Protein AF-A0A0D8Y0M9-F1 (afdb_monomer)

Organism: Dictyocaulus viviparus (NCBI:txid29172)

pLDDT: mean 73.44, std 17.81, range [28.14, 92.44]

Mean predicted aligned error: 10.57 Å

Secondary structure (DSSP, 8-state):
--EEEEEEEEEEEES----STTS---EEEEEEEES-TT-EEEPPP--S-SS-EEEEEEEEEEEGGGTTT-EEEEEEEE--SSSPPEEEEEEEEEGGGS-TTS-EEEEEEPBPPTT--SSGGGGTT-SS--EEEEEEE--S---S------S----PPP-

Sequence (159 aa):
MISFWLLVTILDAHDLPAMDRNGMSDPYVKLSILPERKQKYETKIIRNTLNPIYNETFLFSLPFNELQSKTLSLTVYDYDRLSKDDKMGQLSIPLESIDFGTTTEICQYLNKPENDDDRYQKLQSYRNTNLCRIACKFPIRMPRTFTVFNEKKLYQPCP

Structure (mmCIF, N/CA/C/O backbone):
data_AF-A0A0D8Y0M9-F1
#
_entry.id   AF-A0A0D8Y0M9-F1
#
loop_
_atom_site.group_PDB
_atom_site.id
_atom_site.type_symbol
_atom_site.label_atom_id
_atom_site.label_alt_id
_atom_site.label_comp_id
_atom_site.label_asym_id
_atom_site.label_entity_id
_atom_site.label_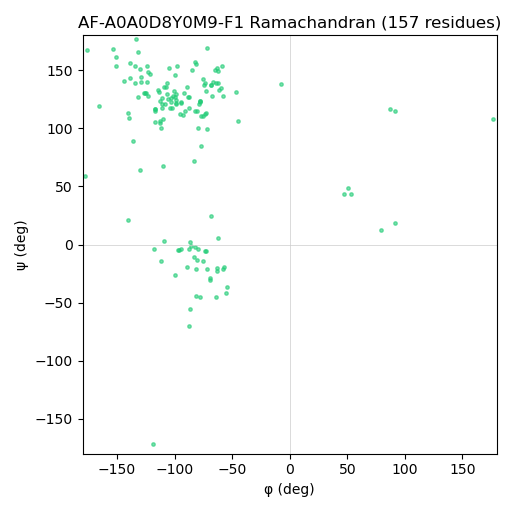seq_id
_atom_site.pdbx_PDB_ins_code
_atom_site.Cartn_x
_atom_site.Cartn_y
_atom_site.Cartn_z
_atom_site.occupancy
_atom_site.B_iso_or_equiv
_atom_site.auth_seq_id
_atom_site.auth_comp_id
_atom_site.auth_asym_id
_atom_site.auth_atom_id
_atom_site.pdbx_PDB_model_num
ATOM 1 N N . MET A 1 1 ? -8.813 0.551 27.473 1.00 58.84 1 MET A N 1
ATOM 2 C CA . MET A 1 1 ? -9.364 0.650 26.104 1.00 58.84 1 MET A CA 1
ATOM 3 C C . MET A 1 1 ? -9.215 -0.702 25.436 1.00 58.84 1 MET A C 1
ATOM 5 O O . MET A 1 1 ? -8.174 -1.321 25.612 1.00 58.84 1 MET A O 1
ATOM 9 N N . ILE A 1 2 ? -10.252 -1.190 24.757 1.00 67.38 2 ILE A N 1
ATOM 10 C CA . ILE A 1 2 ? -10.167 -2.433 23.982 1.00 67.38 2 ILE A CA 1
ATOM 11 C C . ILE A 1 2 ? -9.542 -2.070 22.633 1.00 67.38 2 ILE A C 1
ATOM 13 O O . ILE A 1 2 ? -10.122 -1.289 21.876 1.00 67.38 2 ILE A O 1
ATOM 17 N N . SER A 1 3 ? -8.349 -2.596 22.368 1.00 70.38 3 SER A N 1
ATOM 18 C CA . SER A 1 3 ? -7.686 -2.470 21.069 1.00 70.38 3 SER A CA 1
ATOM 19 C C . SER A 1 3 ? -8.109 -3.622 20.167 1.00 70.38 3 SER A C 1
ATOM 21 O O . SER A 1 3 ? -8.151 -4.775 20.599 1.00 70.38 3 SER A O 1
ATOM 23 N N . PHE A 1 4 ? -8.411 -3.300 18.918 1.00 77.94 4 PHE A N 1
ATOM 24 C CA . PHE A 1 4 ? -8.654 -4.248 17.846 1.00 77.94 4 PHE A CA 1
ATOM 25 C C . PHE A 1 4 ? -7.444 -4.281 16.927 1.00 77.94 4 PHE A C 1
ATOM 27 O O . PHE A 1 4 ? -6.711 -3.302 16.786 1.00 77.94 4 PHE A O 1
ATOM 34 N N . TRP A 1 5 ? -7.254 -5.428 16.295 1.00 82.31 5 TRP A N 1
ATOM 35 C CA . TRP A 1 5 ? -6.222 -5.608 15.293 1.00 82.31 5 TRP A CA 1
ATOM 36 C C . TRP A 1 5 ? -6.891 -5.633 13.930 1.00 82.31 5 TRP A C 1
ATOM 38 O O . TRP A 1 5 ? -7.799 -6.426 13.718 1.00 82.31 5 TRP A O 1
ATOM 48 N N . LEU A 1 6 ? -6.460 -4.779 13.017 1.00 83.56 6 LEU A N 1
ATOM 49 C CA . LEU A 1 6 ? -6.885 -4.791 11.625 1.00 83.56 6 LEU A CA 1
ATOM 50 C C . LEU A 1 6 ? -5.807 -5.513 10.810 1.00 83.56 6 LEU A C 1
ATOM 52 O O . LEU A 1 6 ? -4.649 -5.093 10.813 1.00 83.56 6 LEU A O 1
ATOM 56 N N . LEU A 1 7 ? -6.185 -6.601 10.137 1.00 86.62 7 LEU A N 1
ATOM 57 C CA . LEU A 1 7 ? -5.304 -7.368 9.265 1.00 86.62 7 LEU A CA 1
ATOM 58 C C . LEU A 1 7 ? -5.500 -6.886 7.822 1.00 86.62 7 LEU A C 1
ATOM 60 O O . LEU A 1 7 ? -6.558 -7.087 7.232 1.00 86.62 7 LEU A O 1
ATOM 64 N N . VAL A 1 8 ? -4.491 -6.252 7.237 1.00 87.44 8 VAL A N 1
ATOM 65 C CA . VAL A 1 8 ? -4.536 -5.769 5.849 1.00 87.44 8 VAL A CA 1
ATOM 66 C C . VAL A 1 8 ? -3.588 -6.605 5.019 1.00 87.44 8 VAL A C 1
ATOM 68 O O . VAL A 1 8 ? -2.399 -6.633 5.306 1.00 87.44 8 VAL A O 1
ATOM 71 N N . THR A 1 9 ? -4.093 -7.272 3.990 1.00 87.62 9 THR A N 1
ATOM 72 C CA . THR A 1 9 ? -3.276 -8.012 3.028 1.00 87.62 9 THR A CA 1
ATOM 73 C C . THR A 1 9 ? -3.268 -7.280 1.696 1.00 87.62 9 THR A C 1
ATOM 75 O O . THR A 1 9 ? -4.315 -7.070 1.087 1.00 87.62 9 THR A O 1
ATOM 78 N N . ILE A 1 10 ? -2.082 -6.895 1.240 1.00 88.12 10 ILE A N 1
ATOM 79 C CA . ILE A 1 10 ? -1.869 -6.371 -0.107 1.00 88.12 10 ILE A CA 1
ATOM 80 C C . ILE A 1 10 ? -1.610 -7.569 -1.015 1.00 88.12 10 ILE A C 1
ATOM 82 O O . ILE A 1 10 ? -0.652 -8.309 -0.788 1.00 88.12 10 ILE A O 1
ATOM 86 N N . LEU A 1 11 ? -2.483 -7.785 -1.999 1.00 87.38 11 LEU A N 1
ATOM 87 C CA . LEU A 1 11 ? -2.400 -8.934 -2.899 1.00 87.38 11 LEU A CA 1
ATOM 88 C C . LEU A 1 11 ? -1.501 -8.600 -4.085 1.00 87.38 11 LEU A C 1
ATOM 90 O O . LEU A 1 11 ? -0.374 -9.085 -4.161 1.00 87.38 11 LEU A O 1
ATOM 94 N N . ASP A 1 12 ? -1.978 -7.725 -4.961 1.00 85.06 12 ASP A N 1
ATOM 95 C CA . ASP A 1 12 ? -1.315 -7.338 -6.196 1.00 85.06 12 ASP A CA 1
ATOM 96 C C . ASP A 1 12 ? -1.733 -5.926 -6.641 1.00 85.06 12 ASP A C 1
ATOM 98 O O . ASP A 1 12 ? -2.655 -5.295 -6.103 1.00 85.06 12 ASP A O 1
ATOM 102 N N . ALA A 1 13 ? -0.997 -5.408 -7.616 1.00 86.38 13 ALA A N 1
ATOM 103 C CA . ALA A 1 13 ? -1.418 -4.275 -8.419 1.00 86.38 13 ALA A CA 1
ATOM 104 C C . ALA A 1 13 ? -1.234 -4.615 -9.897 1.00 86.38 13 ALA A C 1
ATOM 106 O O . ALA A 1 13 ? -0.356 -5.401 -10.253 1.00 86.38 13 ALA A O 1
ATOM 107 N N . HIS A 1 14 ? -2.063 -4.014 -10.742 1.00 84.19 14 HIS A N 1
ATOM 108 C CA . HIS A 1 14 ? -2.085 -4.274 -12.171 1.00 84.19 14 HIS A CA 1
ATOM 109 C C . HIS A 1 14 ? -2.016 -2.991 -12.985 1.00 84.19 14 HIS A C 1
ATOM 111 O O . HIS A 1 14 ? -2.615 -1.975 -12.615 1.00 84.19 14 HIS A O 1
ATOM 117 N N . ASP A 1 15 ? -1.319 -3.098 -14.116 1.00 81.56 15 ASP A N 1
ATOM 118 C CA . ASP A 1 15 ? -1.153 -2.040 -15.111 1.00 81.56 15 ASP A CA 1
ATOM 119 C C . ASP A 1 15 ? -0.630 -0.721 -14.522 1.00 81.56 15 ASP A C 1
ATOM 121 O O . ASP A 1 15 ? -1.119 0.360 -14.857 1.00 81.56 15 ASP A O 1
ATOM 125 N N . LEU A 1 16 ? 0.363 -0.818 -13.631 1.00 81.81 16 LEU A N 1
ATOM 126 C CA . LEU A 1 16 ? 1.016 0.350 -13.048 1.00 81.81 16 LEU A CA 1
ATOM 127 C C . LEU A 1 16 ? 1.735 1.190 -14.116 1.00 81.81 16 LEU A C 1
ATOM 129 O O . LEU A 1 16 ? 2.185 0.655 -15.135 1.00 81.81 16 LEU A O 1
ATOM 133 N N . PRO A 1 17 ? 1.873 2.509 -13.895 1.00 76.44 17 PRO A N 1
ATOM 134 C CA . PRO A 1 17 ? 2.566 3.380 -14.827 1.00 76.44 17 PRO A CA 1
ATOM 135 C C . PRO A 1 17 ? 4.054 3.035 -14.885 1.00 76.44 17 PRO A C 1
ATOM 137 O O . PRO A 1 17 ? 4.673 2.794 -13.856 1.00 76.44 17 PRO A O 1
ATOM 140 N N . ALA A 1 18 ? 4.644 3.065 -16.078 1.00 78.38 18 ALA A N 1
ATOM 141 C CA . ALA A 1 18 ? 6.094 3.003 -16.218 1.00 78.38 18 ALA A CA 1
ATOM 142 C C . ALA A 1 18 ? 6.689 4.365 -15.844 1.00 78.38 18 ALA A C 1
ATOM 144 O O . ALA A 1 18 ? 6.488 5.358 -16.555 1.00 78.38 18 ALA A O 1
ATOM 145 N N . MET A 1 19 ? 7.388 4.414 -14.717 1.00 75.69 19 MET A N 1
ATOM 146 C CA . MET A 1 19 ? 7.989 5.638 -14.183 1.00 75.69 19 MET A CA 1
ATOM 147 C C . MET A 1 19 ? 9.489 5.723 -14.507 1.00 75.69 19 MET A C 1
ATOM 149 O O . MET A 1 19 ? 10.002 6.823 -14.746 1.00 75.69 19 MET A O 1
ATOM 153 N N . ASP A 1 20 ? 10.155 4.580 -14.695 1.00 76.25 20 ASP A N 1
ATOM 154 C CA . ASP A 1 20 ? 11.558 4.519 -15.085 1.00 76.25 20 ASP A CA 1
ATOM 155 C C . ASP A 1 20 ? 11.795 4.701 -16.593 1.00 76.25 20 ASP A C 1
ATOM 157 O O . ASP A 1 20 ? 10.986 4.368 -17.465 1.00 76.25 20 ASP A O 1
ATOM 161 N N . ARG A 1 21 ? 13.009 5.155 -16.939 1.00 71.94 21 ARG A N 1
ATOM 162 C CA . ARG A 1 21 ? 13.463 5.301 -18.341 1.00 71.94 21 ARG A CA 1
ATOM 163 C C . ARG A 1 21 ? 13.539 3.978 -19.108 1.00 71.94 21 ARG A C 1
ATOM 165 O O . ARG A 1 21 ? 13.582 4.001 -20.335 1.00 71.94 21 ARG A O 1
ATOM 172 N N . ASN A 1 22 ? 13.603 2.852 -18.402 1.00 74.62 22 ASN A N 1
ATOM 173 C CA . ASN A 1 22 ? 13.628 1.509 -18.986 1.00 74.62 22 ASN A CA 1
ATOM 174 C C . ASN A 1 22 ? 12.224 1.019 -19.407 1.00 74.62 22 ASN A C 1
ATOM 176 O O . ASN A 1 22 ? 12.123 -0.063 -19.982 1.00 74.62 22 ASN A O 1
ATOM 180 N N . GLY A 1 23 ? 11.163 1.795 -19.144 1.00 74.94 23 GLY A N 1
ATOM 181 C CA . GLY A 1 23 ? 9.780 1.406 -19.427 1.00 74.94 23 GLY A CA 1
ATOM 182 C C . GLY A 1 23 ? 9.171 0.453 -18.393 1.00 74.94 23 GLY A C 1
ATOM 183 O O . GLY A 1 23 ? 8.120 -0.124 -18.662 1.00 74.94 23 GLY A O 1
ATOM 184 N N . MET A 1 24 ? 9.818 0.278 -17.242 1.00 80.56 24 MET A N 1
ATOM 185 C CA . MET A 1 24 ? 9.354 -0.512 -16.102 1.00 80.56 24 MET A CA 1
ATOM 186 C C . MET A 1 24 ? 9.198 0.387 -14.866 1.00 80.56 24 MET A C 1
ATOM 188 O O . MET A 1 24 ? 9.264 1.611 -14.969 1.00 80.56 24 MET A O 1
ATOM 192 N N . SER A 1 25 ? 8.946 -0.242 -13.721 1.00 84.12 25 SER A N 1
ATOM 193 C CA . SER A 1 25 ? 8.944 0.376 -12.400 1.00 84.12 25 SER A CA 1
ATOM 194 C C . SER A 1 25 ? 9.342 -0.651 -11.340 1.00 84.12 25 SER A C 1
ATOM 196 O O . SER A 1 25 ? 9.235 -1.863 -11.563 1.00 84.12 25 SER A O 1
ATOM 198 N N . ASP A 1 26 ? 9.757 -0.156 -10.183 1.00 88.62 26 ASP A N 1
ATOM 199 C CA . ASP A 1 26 ? 10.064 -0.879 -8.957 1.00 88.62 26 ASP A CA 1
ATOM 200 C C . ASP A 1 26 ? 8.995 -0.57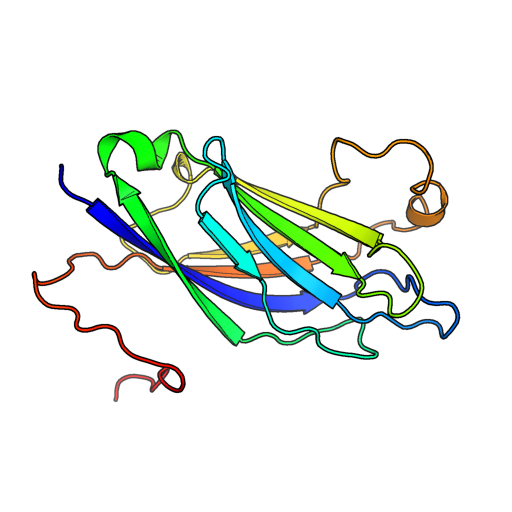2 -7.874 1.00 88.62 26 ASP A C 1
ATOM 202 O O . ASP A 1 26 ? 9.285 0.077 -6.860 1.00 88.62 26 ASP A O 1
ATOM 206 N N . PRO A 1 27 ? 7.730 -1.007 -8.054 1.00 90.44 27 PRO A N 1
ATOM 207 C CA . PRO A 1 27 ? 6.624 -0.568 -7.214 1.00 90.44 27 PRO A CA 1
ATOM 208 C C . PRO A 1 27 ? 6.627 -1.169 -5.802 1.00 90.44 27 PRO A C 1
ATOM 210 O O . PRO A 1 27 ? 6.780 -2.381 -5.601 1.00 90.44 27 PRO A O 1
ATOM 213 N N . TYR A 1 28 ? 6.301 -0.340 -4.812 1.00 91.56 28 TYR A N 1
ATOM 214 C CA . TYR A 1 28 ? 5.980 -0.750 -3.442 1.00 91.56 28 TYR A CA 1
ATOM 215 C C . TYR A 1 28 ? 4.789 0.036 -2.880 1.00 91.56 28 TYR A C 1
ATOM 217 O O . TYR A 1 28 ? 4.484 1.147 -3.316 1.00 91.56 28 TYR A O 1
ATOM 225 N N . VAL A 1 29 ? 4.097 -0.540 -1.895 1.00 90.88 29 VAL A N 1
ATOM 226 C CA . VAL A 1 29 ? 2.913 0.064 -1.273 1.00 90.88 29 VAL A CA 1
ATOM 227 C C . VAL A 1 29 ? 3.228 0.483 0.149 1.00 90.88 29 VAL A C 1
ATOM 229 O O . VAL A 1 29 ? 3.639 -0.323 0.980 1.00 90.88 29 VAL A O 1
ATOM 232 N N . LYS A 1 30 ? 2.962 1.750 0.452 1.00 91.50 30 LYS A N 1
ATOM 233 C CA . LYS A 1 30 ? 2.998 2.316 1.794 1.00 91.50 30 LYS A CA 1
ATOM 234 C C . LYS A 1 30 ? 1.594 2.377 2.374 1.00 91.50 30 LYS A C 1
ATOM 236 O O . LYS A 1 30 ? 0.702 3.005 1.807 1.00 91.50 30 LYS A O 1
ATOM 241 N N . LEU A 1 31 ? 1.415 1.767 3.535 1.00 91.88 31 LEU A N 1
ATOM 242 C CA . LEU A 1 31 ? 0.167 1.719 4.276 1.00 91.88 31 LEU A CA 1
ATOM 243 C C . LEU A 1 31 ? 0.258 2.626 5.500 1.00 91.88 31 LEU A C 1
ATOM 245 O O . LEU A 1 31 ? 1.245 2.609 6.237 1.00 91.88 31 LEU A O 1
ATOM 249 N N . SER A 1 32 ? -0.787 3.404 5.752 1.00 91.12 32 SER A N 1
ATOM 250 C CA . SER A 1 32 ? -0.904 4.234 6.949 1.00 91.12 32 SER A CA 1
ATOM 251 C C . SER A 1 32 ? -2.362 4.425 7.330 1.00 91.12 32 SER A C 1
ATOM 253 O O . SER A 1 32 ? -3.240 4.381 6.474 1.00 91.12 32 SER A O 1
ATOM 255 N N . ILE A 1 33 ? -2.622 4.670 8.609 1.00 90.06 33 ILE A N 1
ATOM 256 C CA . ILE A 1 33 ? -3.960 5.016 9.078 1.00 90.06 33 ILE A CA 1
ATOM 257 C C . ILE A 1 33 ? -4.042 6.533 9.243 1.00 90.06 33 ILE A C 1
ATOM 259 O O . ILE A 1 33 ? -3.169 7.152 9.842 1.00 90.06 33 ILE A O 1
ATOM 263 N N . LEU A 1 34 ? -5.068 7.159 8.684 1.00 89.00 34 LEU A N 1
ATOM 264 C CA . LEU A 1 34 ? -5.340 8.583 8.833 1.00 89.00 34 LEU A CA 1
ATOM 265 C C . LEU A 1 34 ? -6.429 8.804 9.892 1.00 89.00 34 LEU A C 1
ATOM 267 O O . LEU A 1 34 ? -7.329 7.969 10.005 1.00 89.00 34 LEU A O 1
ATOM 271 N N . PRO A 1 35 ? -6.357 9.901 10.672 1.00 82.94 35 PRO A N 1
ATOM 272 C CA . PRO A 1 35 ? -5.335 10.961 10.619 1.00 82.94 35 PRO A CA 1
ATOM 273 C C . PRO A 1 35 ? -4.013 10.603 11.329 1.00 82.94 35 PRO A C 1
ATOM 275 O O . PRO A 1 35 ? -3.000 11.279 11.140 1.00 82.94 35 PRO A O 1
ATOM 278 N N . GLU A 1 36 ? -3.985 9.539 12.135 1.00 75.62 36 GLU A N 1
ATOM 279 C CA . GLU A 1 36 ? -2.807 9.147 12.914 1.00 75.62 36 GLU A CA 1
ATOM 280 C C . GLU A 1 36 ? -1.723 8.456 12.076 1.00 75.62 36 GLU A C 1
ATOM 282 O O . GLU A 1 36 ? -1.569 7.237 12.090 1.00 75.62 36 GLU A O 1
ATOM 287 N N . ARG A 1 37 ? -0.855 9.247 11.440 1.00 70.25 37 ARG A N 1
ATOM 288 C CA . ARG A 1 37 ? 0.299 8.761 10.654 1.00 70.25 37 ARG A CA 1
ATOM 289 C C . ARG A 1 37 ? 1.420 8.098 11.487 1.00 70.25 37 ARG A C 1
ATOM 291 O O . ARG A 1 37 ? 2.576 8.117 11.066 1.00 70.25 37 ARG A O 1
ATOM 298 N N . LYS A 1 38 ? 1.117 7.558 12.673 1.00 71.88 38 LYS A N 1
ATOM 299 C CA . LYS A 1 38 ? 2.086 6.934 13.593 1.00 71.88 38 LYS A CA 1
ATOM 300 C C . LYS A 1 38 ? 2.467 5.521 13.151 1.00 71.88 38 LYS A C 1
ATOM 302 O O . LYS A 1 38 ? 3.647 5.194 13.147 1.00 71.88 38 LYS A O 1
ATOM 307 N N . GLN A 1 39 ? 1.486 4.701 12.764 1.00 76.50 39 GLN A N 1
ATOM 308 C CA . GLN A 1 39 ? 1.729 3.360 12.225 1.00 76.50 39 GLN A CA 1
ATOM 309 C C . GLN A 1 39 ? 1.850 3.447 10.704 1.00 76.50 39 GLN A C 1
ATOM 311 O O . GLN A 1 39 ? 0.897 3.817 10.014 1.00 76.50 39 GLN A O 1
ATOM 316 N N . LYS A 1 40 ? 3.044 3.138 10.201 1.00 86.50 40 LYS A N 1
ATOM 317 C CA . LYS A 1 40 ? 3.357 3.069 8.776 1.00 86.50 40 LYS A CA 1
ATOM 318 C C . LYS A 1 40 ? 3.970 1.710 8.495 1.00 86.50 40 LYS A C 1
ATOM 320 O O . LYS A 1 40 ? 4.898 1.312 9.193 1.00 86.50 40 LYS A O 1
ATOM 325 N N . TYR A 1 41 ? 3.455 1.044 7.477 1.00 91.69 41 TYR A N 1
ATOM 326 C CA . TYR A 1 41 ? 4.018 -0.191 6.956 1.00 91.69 4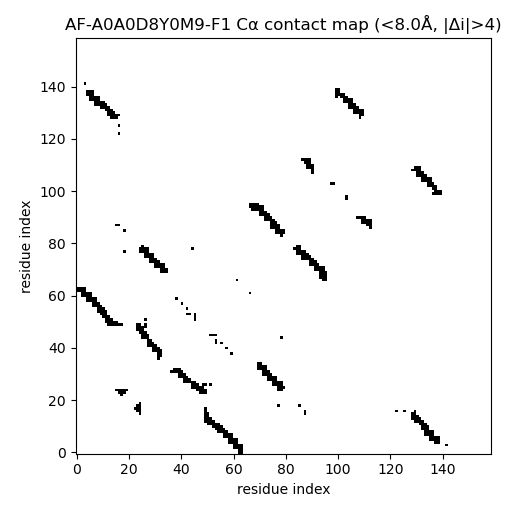1 TYR A CA 1
ATOM 327 C C . TYR A 1 41 ? 4.307 -0.015 5.476 1.00 91.69 41 TYR A C 1
ATOM 329 O O . TYR A 1 41 ? 3.673 0.803 4.812 1.00 91.69 41 TYR A O 1
ATOM 337 N N . GLU A 1 42 ? 5.270 -0.767 4.972 1.00 92.38 42 GLU A N 1
ATOM 338 C CA . GLU A 1 42 ? 5.661 -0.761 3.569 1.00 92.38 42 GLU A CA 1
ATOM 339 C C . GLU A 1 42 ? 5.804 -2.213 3.119 1.00 92.38 42 GLU A C 1
ATOM 341 O O . GLU A 1 42 ? 6.290 -3.053 3.881 1.00 92.38 42 GLU A O 1
ATOM 346 N N . THR A 1 43 ? 5.336 -2.516 1.912 1.00 92.44 43 THR A N 1
ATOM 347 C CA . THR A 1 43 ? 5.613 -3.802 1.268 1.00 92.44 43 THR A CA 1
ATOM 348 C C . THR A 1 43 ? 7.064 -3.858 0.820 1.00 92.44 43 THR A C 1
ATOM 350 O O . THR A 1 43 ? 7.769 -2.849 0.746 1.00 92.44 43 THR A O 1
ATOM 353 N N . LYS A 1 44 ? 7.508 -5.048 0.434 1.00 91.75 44 LYS A N 1
ATOM 354 C CA . LYS A 1 44 ? 8.736 -5.197 -0.331 1.00 91.75 44 LYS A CA 1
ATOM 355 C C . LYS A 1 44 ? 8.605 -4.490 -1.672 1.00 91.75 44 LYS A C 1
ATOM 357 O O . LYS A 1 44 ? 7.530 -4.416 -2.270 1.00 91.75 44 LYS A O 1
ATOM 362 N N . ILE A 1 45 ? 9.750 -4.020 -2.140 1.00 92.31 45 ILE A N 1
ATOM 363 C CA . ILE A 1 45 ? 9.928 -3.501 -3.488 1.00 92.31 45 ILE A CA 1
ATOM 364 C C . ILE A 1 45 ? 10.032 -4.697 -4.428 1.00 92.31 45 ILE A C 1
ATOM 366 O O . ILE A 1 45 ? 10.895 -5.564 -4.244 1.00 92.31 45 ILE A O 1
ATOM 370 N N . ILE A 1 46 ? 9.164 -4.742 -5.433 1.00 90.75 46 ILE A N 1
ATOM 371 C CA . ILE A 1 46 ? 9.234 -5.735 -6.504 1.00 90.75 46 ILE A CA 1
ATOM 372 C C . ILE A 1 46 ? 9.784 -5.028 -7.728 1.00 90.75 46 ILE A C 1
ATOM 374 O O . ILE A 1 46 ? 9.179 -4.081 -8.205 1.00 90.75 46 ILE A O 1
ATOM 378 N N . ARG A 1 47 ? 10.949 -5.462 -8.210 1.00 89.69 47 ARG A N 1
ATOM 379 C CA . ARG A 1 47 ? 11.673 -4.736 -9.255 1.00 89.69 47 ARG A CA 1
ATOM 380 C C . ARG A 1 47 ? 11.217 -5.079 -10.666 1.00 89.69 47 ARG A C 1
ATOM 382 O O . ARG A 1 47 ? 10.887 -6.235 -10.933 1.00 89.69 47 ARG A O 1
ATOM 389 N N . ASN A 1 48 ? 11.334 -4.110 -11.569 1.00 86.88 48 ASN A N 1
ATOM 390 C CA . ASN A 1 48 ? 11.088 -4.222 -13.005 1.00 86.88 48 ASN A CA 1
ATOM 391 C C . ASN A 1 48 ? 9.733 -4.868 -13.350 1.00 86.88 48 ASN A C 1
ATOM 393 O O . ASN A 1 48 ? 9.670 -5.798 -14.157 1.00 86.88 48 ASN A O 1
ATOM 397 N N . THR A 1 49 ? 8.648 -4.411 -12.723 1.00 87.56 49 THR A N 1
ATOM 398 C CA . THR A 1 49 ? 7.302 -4.924 -12.995 1.00 87.56 49 THR A CA 1
ATOM 399 C C . THR A 1 49 ? 6.237 -3.837 -12.914 1.00 87.56 49 THR A C 1
ATOM 401 O O . THR A 1 49 ? 6.243 -3.001 -12.018 1.00 87.56 49 THR A O 1
ATOM 404 N N . LEU A 1 50 ? 5.271 -3.896 -13.830 1.00 84.81 50 LEU A N 1
ATOM 405 C CA . LEU A 1 50 ? 4.043 -3.091 -13.781 1.00 84.81 50 LEU A CA 1
ATOM 406 C C . LEU A 1 50 ? 2.871 -3.860 -13.147 1.00 84.81 50 LEU A C 1
ATOM 408 O O . LEU A 1 50 ? 1.791 -3.311 -12.956 1.00 84.81 50 LEU A O 1
ATOM 412 N N . ASN A 1 51 ? 3.085 -5.142 -12.836 1.00 87.19 51 ASN A N 1
ATOM 413 C CA . ASN A 1 51 ? 2.093 -6.044 -12.258 1.00 87.19 51 ASN A CA 1
ATOM 414 C C . ASN A 1 51 ? 2.677 -6.752 -11.020 1.00 87.19 51 ASN A C 1
ATOM 416 O O . ASN A 1 51 ? 2.951 -7.957 -11.064 1.00 87.19 51 ASN A O 1
ATOM 420 N N . PRO A 1 52 ? 3.003 -6.013 -9.946 1.00 87.81 52 PRO A N 1
ATOM 421 C CA . PRO A 1 52 ? 3.595 -6.596 -8.749 1.00 87.81 52 PRO A CA 1
ATOM 422 C C . PRO A 1 52 ? 2.599 -7.485 -7.997 1.00 87.81 52 PRO A C 1
ATOM 424 O O . PRO A 1 52 ? 1.453 -7.104 -7.772 1.00 87.81 52 PRO A O 1
ATOM 427 N N . ILE A 1 53 ? 3.072 -8.646 -7.538 1.00 90.31 53 ILE A N 1
ATOM 428 C CA . ILE A 1 53 ? 2.342 -9.541 -6.633 1.00 90.31 53 ILE A CA 1
ATOM 429 C C . ILE A 1 53 ? 3.031 -9.496 -5.271 1.00 90.31 53 ILE A C 1
ATOM 431 O O . ILE A 1 53 ? 4.122 -10.042 -5.107 1.00 90.31 53 ILE A O 1
ATOM 435 N N . TYR A 1 54 ? 2.390 -8.856 -4.299 1.00 88.81 54 TYR A N 1
ATOM 436 C CA . TYR A 1 54 ? 2.922 -8.669 -2.953 1.00 88.81 54 TYR A CA 1
ATOM 437 C C . TYR A 1 54 ? 2.591 -9.862 -2.051 1.00 88.81 54 TYR A C 1
ATOM 439 O O . TYR A 1 54 ? 3.494 -10.492 -1.502 1.00 88.81 54 TYR A O 1
ATOM 447 N N . ASN A 1 55 ? 1.305 -10.205 -1.920 1.00 88.62 55 ASN A N 1
ATOM 448 C CA . ASN A 1 55 ? 0.800 -11.181 -0.945 1.00 88.62 55 ASN A CA 1
ATOM 449 C C . ASN A 1 55 ? 1.365 -10.957 0.474 1.00 88.62 55 ASN A C 1
ATOM 451 O O . ASN A 1 55 ? 1.770 -11.898 1.163 1.00 88.62 55 ASN A O 1
ATOM 455 N N . GLU A 1 56 ? 1.408 -9.694 0.905 1.00 86.62 56 GLU A N 1
ATOM 456 C CA . GLU A 1 56 ? 1.962 -9.282 2.197 1.00 86.62 56 GLU A CA 1
ATOM 457 C C . GLU A 1 56 ? 0.869 -8.824 3.152 1.00 86.62 56 GLU A C 1
ATOM 459 O O . GLU A 1 56 ? -0.017 -8.056 2.781 1.00 86.62 56 GLU A O 1
ATOM 464 N N . THR A 1 57 ? 0.953 -9.278 4.401 1.00 86.62 57 THR A N 1
ATOM 465 C CA . THR A 1 57 ? -0.048 -9.008 5.429 1.00 86.62 57 THR A CA 1
ATOM 466 C C . THR A 1 57 ? 0.524 -8.146 6.551 1.00 86.62 57 THR A C 1
ATOM 468 O O . THR A 1 57 ? 1.575 -8.448 7.112 1.00 86.62 57 THR A O 1
ATOM 471 N N . PHE A 1 58 ? -0.223 -7.112 6.928 1.00 89.00 58 PHE A N 1
ATOM 472 C CA . PHE A 1 58 ? 0.120 -6.119 7.939 1.00 89.00 58 PHE A CA 1
ATOM 473 C C . PHE A 1 58 ? -0.926 -6.088 9.053 1.00 89.00 58 PHE A C 1
ATOM 475 O O . PHE A 1 58 ? -2.115 -6.295 8.813 1.00 89.00 58 PHE A O 1
ATOM 482 N N . LEU A 1 59 ? -0.479 -5.808 10.278 1.00 87.62 59 LEU A N 1
ATOM 483 C CA . LEU A 1 59 ? -1.308 -5.764 11.484 1.00 87.62 59 LEU A CA 1
ATOM 484 C C . LEU A 1 59 ? -1.312 -4.351 12.064 1.00 87.62 59 LEU A C 1
ATOM 486 O O . LEU A 1 59 ? -0.288 -3.888 12.555 1.00 87.62 59 LEU A O 1
ATOM 490 N N . PHE A 1 60 ? -2.470 -3.699 12.072 1.00 85.88 60 PHE A N 1
ATOM 491 C CA . PHE A 1 60 ? -2.663 -2.401 12.719 1.00 85.88 60 PHE A CA 1
ATOM 492 C C . PHE A 1 60 ? -3.362 -2.576 14.062 1.00 85.88 60 PHE A C 1
ATOM 494 O O . PHE A 1 60 ? -4.430 -3.178 14.118 1.00 85.88 60 PHE A O 1
ATOM 501 N N . SER A 1 61 ? -2.804 -2.022 15.138 1.00 85.19 61 SER A N 1
ATOM 502 C CA . SER A 1 61 ? -3.488 -1.960 16.439 1.00 85.19 61 SER A CA 1
ATOM 503 C C . SER A 1 61 ? -4.229 -0.636 16.552 1.00 85.19 61 SER A C 1
ATOM 505 O O . SER A 1 61 ? -3.583 0.405 16.694 1.00 85.19 61 SER A O 1
ATOM 507 N N . LEU A 1 62 ? -5.561 -0.680 16.544 1.00 82.94 62 LEU A N 1
ATOM 508 C CA . LEU A 1 62 ? -6.437 0.491 16.593 1.00 82.94 62 LEU A CA 1
ATOM 509 C C . LEU A 1 62 ? -7.418 0.393 17.771 1.00 82.94 62 LEU A C 1
ATOM 511 O O . LEU A 1 62 ? -7.942 -0.688 18.045 1.00 82.94 62 LEU A O 1
ATOM 515 N N . PRO A 1 63 ? -7.700 1.492 18.486 1.00 82.81 63 PRO A N 1
ATOM 516 C CA . PRO A 1 63 ? -8.721 1.485 19.524 1.00 82.81 63 PRO A CA 1
ATOM 517 C C . PRO A 1 63 ? -10.123 1.470 18.884 1.00 82.81 63 PRO A C 1
ATOM 519 O O . PRO A 1 63 ? -10.375 2.159 17.897 1.00 82.81 63 PRO A O 1
ATOM 522 N N . PHE A 1 64 ? -11.040 0.660 19.430 1.00 78.31 64 PHE A N 1
ATOM 523 C CA . PHE A 1 64 ? -12.366 0.410 18.830 1.00 78.31 64 PHE A CA 1
ATOM 524 C C . PHE A 1 64 ? -13.189 1.677 18.571 1.00 78.31 64 PHE A C 1
ATOM 526 O O . PHE A 1 64 ? -13.826 1.816 17.533 1.00 78.31 64 PHE A O 1
ATOM 533 N N . ASN A 1 65 ? -13.157 2.604 19.527 1.00 81.25 65 ASN A N 1
ATOM 534 C CA . ASN A 1 65 ? -13.903 3.862 19.505 1.00 81.25 65 ASN A CA 1
ATOM 535 C C . ASN A 1 65 ? -13.505 4.790 18.350 1.00 81.25 65 ASN A C 1
ATOM 537 O O . ASN A 1 65 ? -14.289 5.651 17.973 1.00 81.25 65 ASN A O 1
ATOM 541 N N . GLU A 1 66 ? -12.301 4.633 17.806 1.00 81.38 66 GLU A N 1
ATOM 542 C CA . GLU A 1 66 ? -11.793 5.458 16.711 1.00 81.38 66 GLU A CA 1
ATOM 543 C C . GLU A 1 66 ? -11.712 4.679 15.396 1.00 81.38 66 GLU A C 1
ATOM 545 O O . GLU A 1 66 ? -11.224 5.202 14.402 1.00 81.38 66 GLU A O 1
ATOM 550 N N . LEU A 1 67 ? -12.146 3.416 15.364 1.00 80.50 67 LEU A N 1
ATOM 551 C CA . LEU A 1 67 ? -12.016 2.590 14.169 1.00 80.50 67 LEU A CA 1
ATOM 552 C C . LEU A 1 67 ? -12.840 3.162 13.009 1.00 80.50 67 LEU A C 1
ATOM 554 O O . LEU A 1 67 ? -12.324 3.292 11.906 1.00 80.50 67 LEU A O 1
ATOM 558 N N . GLN A 1 68 ? -14.085 3.562 13.279 1.00 81.94 68 GLN A N 1
ATOM 559 C CA . GLN A 1 68 ? -14.999 4.112 12.272 1.00 81.94 68 GLN A CA 1
ATOM 560 C C . GLN A 1 68 ? -14.565 5.495 11.765 1.00 81.94 68 GLN A C 1
ATOM 562 O O . GLN A 1 68 ? -14.802 5.820 10.613 1.00 81.94 68 GLN A O 1
ATOM 567 N N . SER A 1 69 ? -13.873 6.298 12.578 1.00 87.56 69 SER A N 1
ATOM 568 C CA . SER A 1 69 ? -13.401 7.630 12.168 1.00 87.56 69 SER A CA 1
ATOM 569 C C . SER A 1 69 ? -12.047 7.616 11.450 1.00 87.56 69 SER A C 1
ATOM 571 O O . SER A 1 69 ? -11.544 8.671 11.054 1.00 87.56 69 SER A O 1
ATOM 573 N N . LYS A 1 70 ? -11.429 6.441 11.286 1.00 89.56 70 LYS A N 1
ATOM 574 C CA . LYS A 1 70 ? -10.117 6.281 10.654 1.00 89.56 70 LYS A CA 1
ATOM 575 C C . LYS A 1 70 ? -10.242 5.877 9.184 1.00 89.56 70 LYS A C 1
ATOM 577 O O . LYS A 1 70 ? -11.201 5.249 8.749 1.00 89.56 70 LYS A O 1
ATOM 582 N N . THR A 1 71 ? -9.224 6.229 8.406 1.00 90.50 71 THR A N 1
ATOM 583 C CA . THR A 1 71 ? -9.116 5.874 6.983 1.00 90.50 71 THR A CA 1
ATOM 584 C C . THR A 1 71 ? -7.817 5.121 6.743 1.00 90.50 71 THR A C 1
ATOM 586 O O . THR A 1 71 ? -6.746 5.605 7.107 1.00 90.50 71 THR A O 1
ATOM 589 N N . LEU A 1 72 ? -7.887 3.949 6.119 1.00 90.00 72 LEU A N 1
ATOM 590 C CA . LEU A 1 72 ? -6.714 3.238 5.627 1.00 90.00 72 LEU A CA 1
ATOM 591 C C . LEU A 1 72 ? -6.242 3.907 4.334 1.00 90.00 72 LEU A C 1
ATOM 593 O O . LEU A 1 72 ? -6.905 3.838 3.304 1.00 90.00 72 LEU A O 1
ATOM 597 N N . SER A 1 73 ? -5.092 4.570 4.400 1.00 90.44 73 SER A N 1
ATOM 598 C CA . SER A 1 73 ? -4.437 5.196 3.257 1.00 90.44 73 SER A CA 1
ATOM 599 C C . SER A 1 73 ? -3.332 4.292 2.736 1.00 90.44 73 SER A C 1
ATOM 601 O O . SER A 1 73 ? -2.361 4.001 3.440 1.00 90.44 73 SER A O 1
ATOM 603 N N . LEU A 1 74 ? -3.455 3.927 1.471 1.00 89.50 74 LEU A N 1
ATOM 604 C CA . LEU A 1 74 ? -2.514 3.127 0.710 1.00 89.50 74 LEU A CA 1
ATOM 605 C C . LEU A 1 74 ? -1.916 4.007 -0.371 1.00 89.50 74 LEU A C 1
ATOM 607 O O . LEU A 1 74 ? -2.628 4.717 -1.070 1.00 89.50 74 LEU A O 1
ATOM 611 N N . THR A 1 75 ? -0.604 4.015 -0.502 1.00 88.75 75 THR A N 1
ATOM 612 C CA . THR A 1 75 ? 0.078 4.813 -1.514 1.00 88.75 75 THR A CA 1
ATOM 613 C C . THR A 1 75 ? 1.085 3.947 -2.229 1.00 88.75 75 THR A C 1
ATOM 615 O O . THR A 1 75 ? 1.929 3.341 -1.578 1.00 88.75 75 THR A O 1
ATOM 618 N N . VAL A 1 76 ? 0.997 3.917 -3.552 1.00 88.50 76 VAL A N 1
ATOM 619 C CA . VAL A 1 76 ? 1.945 3.203 -4.400 1.00 88.50 76 VAL A CA 1
ATOM 620 C C . VAL A 1 76 ? 3.056 4.164 -4.800 1.00 88.50 76 VAL A C 1
ATOM 622 O O . VAL A 1 76 ? 2.790 5.289 -5.237 1.00 88.50 76 VAL A O 1
ATOM 625 N N . TYR A 1 77 ? 4.286 3.713 -4.618 1.00 88.88 77 TYR A N 1
ATOM 626 C CA . TYR A 1 77 ? 5.509 4.428 -4.942 1.00 88.88 77 TYR A CA 1
ATOM 627 C C . TYR A 1 77 ? 6.355 3.595 -5.891 1.00 88.88 77 TYR A C 1
ATOM 629 O O . TYR A 1 77 ? 6.351 2.369 -5.799 1.00 88.88 77 TYR A O 1
ATOM 637 N N . ASP A 1 78 ? 7.097 4.280 -6.748 1.00 87.31 78 ASP A N 1
ATOM 638 C CA . ASP A 1 78 ? 8.183 3.722 -7.535 1.00 87.31 78 ASP A CA 1
ATOM 639 C C . ASP A 1 78 ? 9.504 3.946 -6.803 1.00 87.31 78 ASP A C 1
ATOM 641 O O . ASP A 1 78 ? 9.830 5.085 -6.457 1.00 87.31 78 ASP A O 1
ATOM 645 N N . TYR A 1 79 ? 10.233 2.872 -6.506 1.00 88.56 79 TYR A N 1
ATOM 646 C CA . TYR A 1 79 ? 11.517 2.989 -5.827 1.00 88.56 79 TYR A CA 1
ATOM 647 C C . TYR A 1 79 ? 12.616 3.425 -6.794 1.00 88.56 79 TYR A C 1
ATOM 649 O O . TYR A 1 79 ? 12.938 2.715 -7.741 1.00 88.56 79 TYR A O 1
ATOM 657 N N . ASP A 1 80 ? 13.285 4.525 -6.461 1.00 84.75 80 ASP A N 1
ATOM 658 C CA . ASP A 1 80 ? 14.358 5.087 -7.270 1.00 84.75 80 ASP A CA 1
ATOM 659 C C . ASP A 1 80 ? 15.706 4.982 -6.554 1.00 84.75 80 ASP A C 1
ATOM 661 O O . ASP A 1 80 ? 15.919 5.519 -5.466 1.00 84.75 80 ASP A O 1
ATOM 665 N N . ARG A 1 81 ? 16.701 4.348 -7.184 1.00 82.75 81 ARG A N 1
ATOM 666 C CA . ARG A 1 81 ? 18.025 4.192 -6.547 1.00 82.75 81 ARG A CA 1
ATOM 667 C C . ARG A 1 81 ? 18.796 5.512 -6.416 1.00 82.75 81 ARG A C 1
ATOM 669 O O . ARG A 1 81 ? 19.646 5.637 -5.535 1.00 82.75 81 ARG A O 1
ATOM 676 N N . LEU A 1 82 ? 18.585 6.447 -7.343 1.00 80.69 82 LEU A N 1
ATOM 677 C CA . LEU A 1 82 ? 19.393 7.669 -7.493 1.00 80.69 82 LEU A CA 1
ATOM 678 C C . LEU A 1 82 ? 18.590 8.963 -7.290 1.00 80.69 82 LEU A C 1
ATOM 680 O O . LEU A 1 82 ? 19.170 10.049 -7.311 1.00 80.69 82 LEU A O 1
ATOM 684 N N . SER A 1 83 ? 17.279 8.855 -7.092 1.00 80.94 83 SER A N 1
ATOM 685 C CA . SER A 1 83 ? 16.346 9.968 -6.921 1.00 80.94 83 SER A CA 1
ATOM 686 C C . SER A 1 83 ? 15.410 9.716 -5.742 1.00 80.94 83 SER A C 1
ATOM 688 O O . SER A 1 83 ? 15.494 8.709 -5.050 1.00 80.94 83 SER A O 1
ATOM 690 N N . LYS A 1 84 ? 14.562 10.704 -5.453 1.00 83.00 84 LYS A N 1
ATOM 691 C CA . LYS A 1 84 ? 13.433 10.529 -4.544 1.00 83.00 84 LYS A CA 1
ATOM 692 C C . LYS A 1 84 ? 12.377 9.680 -5.251 1.00 83.00 84 LYS A C 1
ATOM 694 O O . LYS A 1 84 ? 11.997 10.062 -6.351 1.00 83.00 84 LYS A O 1
ATOM 699 N N . ASP A 1 85 ? 11.879 8.660 -4.561 1.00 86.06 85 ASP A N 1
ATOM 700 C CA . ASP A 1 85 ? 10.784 7.801 -5.012 1.00 86.06 85 ASP A CA 1
ATOM 701 C C . ASP A 1 85 ? 9.595 8.595 -5.563 1.00 86.06 85 ASP A C 1
ATOM 703 O O . ASP A 1 85 ? 9.088 9.533 -4.921 1.00 86.06 85 ASP A O 1
ATOM 707 N N . ASP A 1 86 ? 9.124 8.182 -6.735 1.00 82.56 86 ASP A N 1
ATOM 708 C CA . ASP A 1 86 ? 8.010 8.817 -7.418 1.00 82.56 86 ASP A CA 1
ATOM 709 C C . ASP A 1 86 ? 6.683 8.209 -6.947 1.00 82.56 86 ASP A C 1
ATOM 711 O O . ASP A 1 86 ? 6.455 7.000 -6.952 1.00 82.56 86 ASP A O 1
ATOM 715 N N . LYS A 1 87 ? 5.761 9.066 -6.509 1.00 83.94 87 LYS A N 1
ATOM 716 C CA . LYS A 1 87 ? 4.443 8.629 -6.043 1.00 83.94 87 LYS A CA 1
ATOM 717 C C . LYS A 1 87 ? 3.546 8.378 -7.258 1.00 83.94 87 LYS A C 1
ATOM 719 O O . LYS A 1 87 ? 3.204 9.303 -7.989 1.00 83.94 87 LYS A O 1
ATOM 724 N N . MET A 1 88 ? 3.149 7.124 -7.451 1.00 81.50 88 MET A N 1
ATOM 725 C CA . MET A 1 88 ? 2.337 6.696 -8.594 1.00 81.50 88 MET A CA 1
ATOM 726 C C . MET A 1 88 ? 0.853 6.994 -8.379 1.00 81.50 88 MET A C 1
ATOM 728 O O . MET A 1 88 ? 0.167 7.490 -9.269 1.00 81.50 88 MET A O 1
ATOM 732 N N . GLY A 1 89 ? 0.347 6.697 -7.182 1.00 82.44 89 GLY A N 1
ATOM 733 C CA . GLY A 1 89 ? -1.080 6.784 -6.902 1.00 82.44 89 GLY A CA 1
ATOM 734 C C . GLY A 1 89 ? -1.425 6.501 -5.449 1.00 82.44 89 GLY A C 1
ATOM 735 O O . GLY A 1 89 ? -0.593 6.038 -4.666 1.00 82.44 89 GLY A O 1
ATOM 736 N N . GLN A 1 90 ? -2.660 6.812 -5.070 1.00 85.19 90 GLN A N 1
ATOM 737 C CA . GLN A 1 90 ? -3.139 6.654 -3.703 1.00 85.19 90 GLN A CA 1
ATOM 738 C C . GLN A 1 90 ? -4.561 6.105 -3.667 1.00 85.19 90 GLN A C 1
ATOM 740 O O . GLN A 1 90 ? -5.413 6.478 -4.466 1.00 85.19 90 GLN A O 1
ATOM 745 N N . LEU A 1 91 ? -4.833 5.251 -2.691 1.00 86.06 91 LEU A N 1
ATOM 746 C CA . LEU A 1 91 ? -6.158 4.755 -2.378 1.00 86.06 91 LEU A CA 1
ATOM 747 C C . LEU A 1 91 ? -6.465 5.042 -0.909 1.00 86.06 91 LEU A C 1
ATOM 749 O O . LEU A 1 91 ? -5.666 4.738 -0.025 1.00 86.06 91 LEU A O 1
ATOM 753 N N . SER A 1 92 ? -7.632 5.621 -0.660 1.00 88.00 92 SER A N 1
ATOM 754 C CA . SER A 1 92 ? -8.119 5.941 0.679 1.00 88.00 92 SER A CA 1
ATOM 755 C C . SER A 1 92 ? -9.381 5.133 0.930 1.00 88.00 92 SER A C 1
ATOM 757 O O . SER A 1 92 ? -10.371 5.297 0.223 1.00 88.00 92 SER A O 1
ATOM 759 N N . ILE A 1 93 ? -9.335 4.246 1.918 1.00 87.44 93 ILE A N 1
ATOM 760 C CA . ILE A 1 93 ? -10.440 3.363 2.285 1.00 87.44 93 ILE A CA 1
ATOM 761 C C . ILE A 1 93 ? -10.934 3.797 3.667 1.00 87.44 93 ILE A C 1
ATOM 763 O O . ILE A 1 93 ? -10.250 3.534 4.665 1.00 87.44 93 ILE A O 1
ATOM 767 N N . PRO A 1 94 ? -12.083 4.487 3.758 1.00 89.38 94 PRO A N 1
ATOM 768 C CA . PRO A 1 94 ? -12.718 4.765 5.038 1.00 89.38 94 PRO A CA 1
ATOM 769 C C . PRO A 1 94 ? -13.002 3.446 5.749 1.00 89.38 94 PRO A C 1
ATOM 771 O O . PRO A 1 94 ? -13.598 2.546 5.165 1.00 89.38 94 PRO A O 1
ATOM 774 N N . LEU A 1 95 ? -12.567 3.301 6.999 1.00 86.81 95 LEU A N 1
ATOM 775 C CA . LEU A 1 95 ? -12.819 2.064 7.737 1.00 86.81 95 LEU A CA 1
ATOM 776 C C . LEU A 1 95 ? -14.297 1.940 8.138 1.00 86.81 95 LEU A C 1
ATOM 778 O O . LEU A 1 95 ? -14.768 0.831 8.339 1.00 86.81 95 LEU A O 1
ATOM 782 N N . GLU A 1 96 ? -15.046 3.045 8.181 1.00 86.19 96 GLU A N 1
ATOM 783 C CA . GLU A 1 96 ? -16.501 3.052 8.393 1.00 86.19 96 GLU A CA 1
ATOM 784 C C . GLU A 1 96 ? -17.272 2.172 7.399 1.00 86.19 96 GLU A C 1
ATOM 786 O O . GLU A 1 96 ? -18.251 1.536 7.777 1.00 86.19 96 GLU A O 1
ATOM 791 N N . SER A 1 97 ? -16.835 2.118 6.136 1.00 81.00 97 SER A N 1
ATOM 792 C CA . SER A 1 97 ? -17.544 1.394 5.075 1.00 81.00 97 SER A CA 1
ATOM 793 C C . SER A 1 97 ? -17.178 -0.088 4.985 1.00 81.00 97 SER A C 1
ATOM 795 O O . SER A 1 97 ? -17.671 -0.787 4.099 1.00 81.00 97 SER A O 1
ATOM 797 N N . ILE A 1 98 ? -16.310 -0.578 5.873 1.00 81.50 98 ILE A N 1
ATOM 798 C CA . ILE A 1 98 ? -15.825 -1.957 5.853 1.00 81.50 98 ILE A CA 1
ATOM 799 C C . ILE A 1 98 ? -16.587 -2.794 6.874 1.00 81.50 98 ILE A C 1
ATOM 801 O O . ILE A 1 98 ? -16.611 -2.481 8.062 1.00 81.50 98 ILE A O 1
ATOM 805 N N . ASP A 1 99 ? -17.152 -3.912 6.417 1.00 77.81 99 ASP A N 1
ATOM 806 C CA . ASP A 1 99 ? -17.684 -4.923 7.324 1.00 77.81 99 ASP A CA 1
ATOM 807 C C . ASP A 1 99 ? -16.529 -5.682 7.996 1.00 77.81 99 ASP A C 1
ATOM 809 O O . ASP A 1 99 ? -15.759 -6.409 7.361 1.00 77.81 99 ASP A O 1
ATOM 813 N N . PHE A 1 100 ? -16.410 -5.497 9.308 1.00 75.25 100 PHE A N 1
ATOM 814 C CA . PHE A 1 100 ? -15.396 -6.126 10.150 1.00 75.25 100 PHE A CA 1
ATOM 815 C C . PHE A 1 100 ? -15.763 -7.557 10.586 1.00 75.25 100 PHE A C 1
ATOM 817 O O . PHE A 1 100 ? -14.981 -8.214 11.275 1.00 75.25 100 PHE A O 1
ATOM 824 N N . GLY A 1 101 ? -16.941 -8.058 10.210 1.00 72.81 101 GLY A N 1
ATOM 825 C CA . GLY A 1 101 ? -17.357 -9.441 10.437 1.00 72.81 101 GLY A CA 1
ATOM 826 C C . GLY A 1 101 ? -16.799 -10.430 9.412 1.00 72.81 101 GLY A C 1
ATOM 827 O O . GLY A 1 101 ? -16.718 -11.624 9.695 1.00 72.81 101 GLY A O 1
ATOM 828 N N . THR A 1 102 ? -16.383 -9.960 8.234 1.00 74.00 102 THR A N 1
ATOM 829 C CA . THR A 1 102 ? -15.945 -10.812 7.120 1.00 74.00 102 THR A CA 1
ATOM 830 C C . THR A 1 102 ? -14.619 -10.353 6.520 1.00 74.00 102 THR A C 1
ATOM 832 O O . THR A 1 102 ? -14.119 -9.264 6.788 1.00 74.00 102 THR A O 1
ATOM 835 N N . THR A 1 103 ? -14.002 -11.216 5.708 1.00 78.31 103 THR A N 1
ATOM 836 C CA . THR A 1 103 ? -12.885 -10.785 4.855 1.00 78.31 103 THR A CA 1
ATOM 837 C C . THR A 1 103 ? -13.470 -10.049 3.660 1.00 78.31 103 THR A C 1
ATOM 839 O O . THR A 1 103 ? -14.297 -10.618 2.953 1.00 78.31 103 THR A O 1
ATOM 842 N N . THR A 1 104 ? -13.054 -8.804 3.458 1.00 80.94 104 THR A N 1
ATOM 843 C CA . THR A 1 104 ? -13.516 -7.958 2.357 1.00 80.94 104 THR A CA 1
ATOM 844 C C . THR A 1 104 ? -12.365 -7.746 1.385 1.00 80.94 104 THR A C 1
ATOM 846 O O . THR A 1 104 ? -11.339 -7.169 1.748 1.00 80.94 104 THR A O 1
ATOM 849 N N . GLU A 1 105 ? -12.533 -8.209 0.149 1.00 83.75 105 GLU A N 1
ATOM 850 C CA . GLU A 1 105 ? -11.630 -7.877 -0.952 1.00 83.75 105 GLU A CA 1
ATOM 851 C C . GLU A 1 105 ? -12.096 -6.595 -1.637 1.00 83.75 105 GLU A C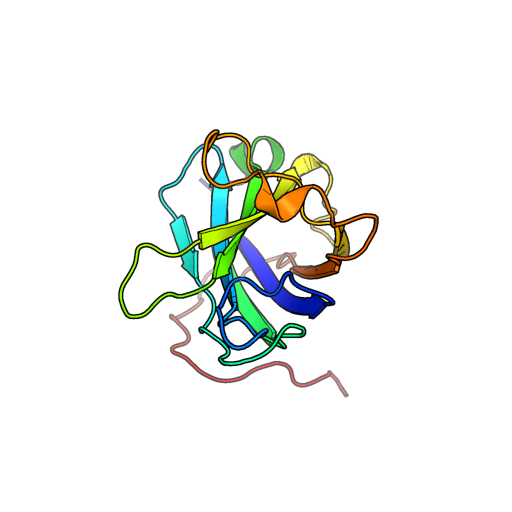 1
ATOM 853 O O . GLU A 1 105 ? -13.245 -6.462 -2.050 1.00 83.75 105 GLU A O 1
ATOM 858 N N . ILE A 1 106 ? -11.183 -5.642 -1.756 1.00 82.00 106 ILE A N 1
ATOM 859 C CA . ILE A 1 106 ? -11.396 -4.324 -2.328 1.00 82.00 106 ILE A CA 1
ATOM 860 C C . ILE A 1 106 ? -10.503 -4.219 -3.555 1.00 82.00 106 ILE A C 1
ATOM 862 O O . ILE A 1 106 ? -9.279 -4.255 -3.453 1.00 82.00 106 ILE A O 1
ATOM 866 N N . CYS A 1 107 ? -11.128 -4.072 -4.717 1.00 81.44 107 CYS A N 1
ATOM 867 C CA . CYS A 1 107 ? -10.443 -3.831 -5.980 1.00 81.44 107 CYS A CA 1
ATOM 868 C C . CYS A 1 107 ? -10.798 -2.414 -6.423 1.00 81.44 107 CYS A C 1
ATOM 870 O O . CYS A 1 107 ? -11.941 -2.159 -6.800 1.00 81.44 107 CYS A O 1
ATOM 872 N N . GLN A 1 108 ? -9.855 -1.480 -6.317 1.00 80.62 108 GLN A N 1
ATOM 873 C CA . GLN A 1 108 ? -10.100 -0.076 -6.646 1.00 80.62 108 GLN A CA 1
ATOM 874 C C . GLN A 1 108 ? -8.975 0.505 -7.491 1.00 80.62 108 GLN A C 1
ATOM 876 O O . GLN A 1 108 ? -7.828 0.058 -7.432 1.00 80.62 108 GLN A O 1
ATOM 881 N N . TYR A 1 109 ? -9.326 1.524 -8.272 1.00 79.94 109 TYR A N 1
ATOM 882 C CA . TYR A 1 109 ? -8.356 2.294 -9.030 1.00 79.94 109 TYR A CA 1
ATOM 883 C C . TYR A 1 109 ? -7.578 3.236 -8.115 1.00 79.94 109 TYR A C 1
ATOM 885 O O . TYR A 1 109 ? -8.139 3.826 -7.188 1.00 79.94 109 TYR A O 1
ATOM 893 N N . LEU A 1 110 ? -6.286 3.396 -8.391 1.00 79.75 110 LEU A N 1
ATOM 894 C CA . LEU A 1 110 ? -5.481 4.405 -7.714 1.00 79.75 110 LEU A CA 1
ATOM 895 C C . LEU A 1 110 ? -5.947 5.808 -8.119 1.00 79.75 110 LEU A C 1
ATOM 897 O O . LEU A 1 110 ? -6.021 6.142 -9.301 1.00 79.75 110 LEU A O 1
ATOM 901 N N . ASN A 1 111 ? -6.220 6.645 -7.123 1.00 80.44 111 ASN A N 1
ATOM 902 C CA . ASN A 1 111 ? -6.507 8.059 -7.315 1.00 80.44 111 ASN A CA 1
ATOM 903 C C . ASN A 1 111 ? -5.211 8.860 -7.453 1.00 80.44 111 ASN A C 1
ATOM 905 O O . ASN A 1 111 ? -4.148 8.467 -6.951 1.00 80.44 111 ASN A O 1
ATOM 909 N N . LYS A 1 112 ? -5.319 10.036 -8.085 1.00 71.19 112 LYS A N 1
ATOM 910 C CA . LYS A 1 112 ? -4.227 11.009 -8.106 1.00 71.19 112 LYS A CA 1
ATOM 911 C C . LYS A 1 112 ? -3.887 11.401 -6.659 1.00 71.19 112 LYS A C 1
ATOM 913 O O . LYS A 1 112 ? -4.791 11.673 -5.870 1.00 71.19 112 LYS A O 1
ATOM 918 N N . PRO A 1 113 ? -2.604 11.448 -6.292 1.00 66.31 113 PRO A N 1
ATOM 919 C CA . PRO A 1 113 ? -2.208 11.893 -4.969 1.00 66.31 113 PRO A CA 1
ATOM 920 C C . PRO A 1 113 ? -2.464 13.391 -4.758 1.00 66.31 113 PRO A C 1
ATOM 922 O O . PRO A 1 113 ? -2.150 14.211 -5.612 1.00 66.31 113 PRO A O 1
ATOM 925 N N . GLU A 1 114 ? -2.992 13.741 -3.585 1.00 62.00 114 GLU A N 1
ATOM 926 C CA . GLU A 1 114 ? -3.534 15.079 -3.283 1.00 62.00 114 GLU A CA 1
ATOM 927 C C . GLU A 1 114 ? -2.500 16.216 -3.102 1.00 62.00 114 GLU A C 1
ATOM 929 O O . GLU A 1 114 ? -2.915 17.347 -2.892 1.00 62.00 114 GLU A O 1
ATOM 934 N N . ASN A 1 115 ? -1.179 15.968 -3.110 1.00 59.03 115 ASN A N 1
ATOM 935 C CA . ASN A 1 115 ? -0.205 16.917 -2.526 1.00 59.03 115 ASN A CA 1
ATOM 936 C C . ASN A 1 115 ? 1.127 17.135 -3.274 1.00 59.03 115 ASN A C 1
ATOM 938 O O . ASN A 1 115 ? 2.080 17.598 -2.660 1.00 59.03 115 ASN A O 1
ATOM 942 N N . ASP A 1 116 ? 1.238 16.847 -4.567 1.00 55.44 116 ASP A N 1
ATOM 943 C CA . ASP A 1 116 ? 2.471 17.167 -5.306 1.00 55.44 116 ASP A CA 1
ATOM 944 C C . ASP A 1 116 ? 2.105 17.704 -6.702 1.00 55.44 116 ASP A C 1
ATOM 946 O O . ASP A 1 116 ? 1.609 16.958 -7.544 1.00 55.44 116 ASP A O 1
ATOM 950 N N . ASP A 1 117 ? 2.296 19.006 -6.937 1.00 52.72 117 ASP A N 1
ATOM 951 C CA . ASP A 1 117 ? 1.712 19.704 -8.097 1.00 52.72 117 ASP A CA 1
ATOM 952 C C . ASP A 1 117 ? 2.572 19.710 -9.379 1.00 52.72 117 ASP A C 1
ATOM 954 O O . ASP A 1 117 ? 2.010 19.831 -10.460 1.00 52.72 117 ASP A O 1
ATOM 958 N N . ASP A 1 118 ? 3.889 19.469 -9.341 1.00 51.72 118 ASP A N 1
ATOM 959 C CA . ASP A 1 118 ? 4.727 19.809 -10.516 1.00 51.72 118 ASP A CA 1
ATOM 960 C C . ASP A 1 118 ? 5.343 18.633 -11.302 1.00 51.72 118 ASP A C 1
ATOM 962 O O . ASP A 1 118 ? 5.788 18.814 -12.435 1.00 51.72 118 ASP A O 1
ATOM 966 N N . ARG A 1 119 ? 5.366 17.400 -10.769 1.00 52.84 119 ARG A N 1
ATOM 967 C CA . ARG A 1 119 ? 5.918 16.224 -11.497 1.00 52.84 119 ARG A CA 1
ATOM 968 C C . ARG A 1 119 ? 4.870 15.363 -12.216 1.00 52.84 119 ARG A C 1
ATOM 970 O O . ARG A 1 119 ? 5.224 14.448 -12.956 1.00 52.84 119 ARG A O 1
ATOM 977 N N . TYR A 1 120 ? 3.584 15.677 -12.049 1.00 52.28 120 TYR A N 1
ATOM 978 C CA . TYR A 1 120 ? 2.465 14.824 -12.475 1.00 52.28 120 TYR A CA 1
ATOM 979 C C . TYR A 1 120 ? 2.002 15.044 -13.917 1.00 52.28 120 TYR A C 1
ATOM 981 O O . TYR A 1 120 ? 1.147 14.295 -14.390 1.00 52.28 120 TYR A O 1
ATOM 989 N N . GLN A 1 121 ? 2.557 16.011 -14.658 1.00 46.84 121 GLN A N 1
ATOM 990 C CA . GLN A 1 121 ? 2.191 16.222 -16.068 1.00 46.84 121 GLN A CA 1
ATOM 991 C C . GLN A 1 121 ? 2.423 14.979 -16.952 1.00 46.84 121 GLN A C 1
ATOM 993 O O . GLN A 1 121 ? 1.776 14.851 -17.988 1.00 46.84 121 GLN A O 1
ATOM 998 N N . LYS A 1 122 ? 3.274 14.026 -16.541 1.00 51.25 122 LYS A N 1
ATOM 999 C CA . LYS A 1 122 ? 3.462 12.745 -17.249 1.00 51.25 122 LYS A CA 1
ATOM 1000 C C . LYS A 1 122 ? 2.322 11.734 -17.054 1.00 51.25 122 LYS A C 1
ATOM 1002 O O . LYS A 1 122 ? 2.246 10.774 -17.810 1.00 51.25 122 LYS A O 1
ATOM 1007 N N . LEU A 1 123 ? 1.431 11.952 -16.083 1.00 50.25 123 LEU A N 1
ATOM 1008 C CA . LEU A 1 123 ? 0.363 11.016 -15.711 1.00 50.25 123 LEU A CA 1
ATOM 1009 C C . LEU A 1 123 ? -0.987 11.305 -16.402 1.00 50.25 123 LEU A C 1
ATOM 1011 O O . LEU A 1 123 ? -1.932 10.535 -16.258 1.00 50.25 123 LEU A O 1
ATOM 1015 N N . GLN A 1 124 ? -1.104 12.378 -17.193 1.00 44.81 124 GLN A N 1
ATOM 1016 C CA . GLN A 1 124 ? -2.356 12.706 -17.898 1.00 44.81 124 GLN A CA 1
ATOM 1017 C C . GLN A 1 124 ? -2.669 11.792 -19.101 1.00 44.81 124 GLN A C 1
ATOM 1019 O O . GLN A 1 124 ? -3.755 11.897 -19.670 1.00 44.81 124 GLN A O 1
ATOM 1024 N N . SER A 1 125 ? -1.771 10.874 -19.490 1.00 45.19 125 SER A N 1
ATOM 1025 C CA . SER A 1 125 ? -2.067 9.877 -20.532 1.00 45.19 125 SER A CA 1
ATOM 1026 C C . SER A 1 125 ? -2.826 8.642 -20.019 1.00 45.19 125 SER A C 1
ATOM 1028 O O . SER A 1 125 ? -3.337 7.876 -20.837 1.00 45.19 125 SER A O 1
ATOM 1030 N N . TYR A 1 126 ? -2.958 8.449 -18.698 1.00 51.66 126 TYR A N 1
ATOM 1031 C CA . TYR A 1 126 ? -3.541 7.239 -18.100 1.00 51.66 126 TYR A CA 1
ATOM 1032 C C . TYR A 1 126 ? -5.075 7.290 -18.065 1.00 51.66 126 TYR A C 1
ATOM 1034 O O . TYR A 1 126 ? -5.715 7.427 -17.024 1.00 51.66 126 TYR A O 1
ATOM 1042 N N . ARG A 1 127 ? -5.687 7.158 -19.244 1.00 44.31 127 ARG A N 1
ATOM 1043 C CA . ARG A 1 127 ? -7.088 6.751 -19.378 1.00 44.31 127 ARG A CA 1
ATOM 1044 C C . ARG A 1 127 ? -7.192 5.253 -19.035 1.00 44.31 127 ARG A C 1
ATOM 1046 O O . ARG A 1 127 ? -6.958 4.422 -19.901 1.00 44.31 127 ARG A O 1
ATOM 1053 N N . ASN A 1 128 ? -7.618 4.938 -17.808 1.00 45.00 128 ASN A N 1
ATOM 1054 C CA . ASN A 1 128 ? -8.315 3.690 -17.418 1.00 45.00 128 ASN A CA 1
ATOM 1055 C C . ASN A 1 128 ? -7.542 2.448 -16.912 1.00 45.00 128 ASN A C 1
ATOM 1057 O O . ASN A 1 128 ? -8.148 1.379 -16.870 1.00 45.00 128 ASN A O 1
ATOM 1061 N N . THR A 1 129 ? -6.295 2.519 -16.449 1.00 51.34 129 THR A N 1
ATOM 1062 C CA . THR A 1 129 ? -5.610 1.316 -15.920 1.00 51.34 129 THR A CA 1
ATOM 1063 C C . THR A 1 129 ? -4.781 1.652 -14.688 1.00 51.34 129 THR A C 1
ATOM 1065 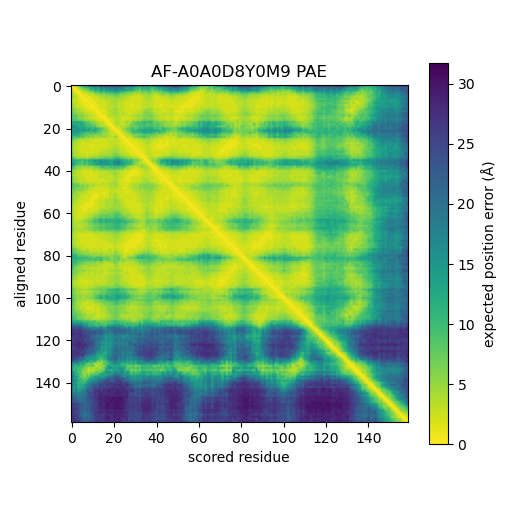O O . THR A 1 129 ? -3.860 2.440 -14.827 1.00 51.34 129 THR A O 1
ATOM 1068 N N . ASN A 1 130 ? -5.162 1.144 -13.504 1.00 59.88 130 ASN A N 1
ATOM 1069 C CA . ASN A 1 130 ? -4.378 1.142 -12.249 1.00 59.88 130 ASN A CA 1
ATOM 1070 C C . ASN A 1 130 ? -5.167 0.418 -11.138 1.00 59.88 130 ASN A C 1
ATOM 1072 O O . ASN A 1 130 ? -5.541 1.029 -10.132 1.00 59.88 130 ASN A O 1
ATOM 1076 N N . LEU A 1 131 ? -5.523 -0.852 -11.346 1.00 58.38 131 LEU A N 1
ATOM 1077 C CA . LEU A 1 131 ? -6.289 -1.613 -10.354 1.00 58.38 131 LEU A CA 1
ATOM 1078 C C . LEU A 1 131 ? -5.340 -2.088 -9.243 1.00 58.38 131 LEU A C 1
ATOM 1080 O O . LEU A 1 131 ? -4.395 -2.824 -9.512 1.00 58.38 131 LEU A O 1
ATOM 1084 N N . CYS A 1 132 ? -5.599 -1.703 -7.995 1.00 64.25 132 CYS A N 1
ATOM 1085 C CA . CYS A 1 132 ? -4.952 -2.303 -6.831 1.00 64.25 132 CYS A CA 1
ATOM 1086 C C . CYS A 1 132 ? -5.961 -3.191 -6.101 1.00 64.25 132 CYS A C 1
ATOM 1088 O O . CYS A 1 132 ? -7.083 -2.755 -5.809 1.00 64.25 132 CYS A O 1
ATOM 1090 N N . ARG A 1 133 ? -5.568 -4.439 -5.822 1.00 69.25 133 ARG A N 1
ATOM 1091 C CA . ARG A 1 133 ? -6.378 -5.383 -5.050 1.00 69.25 133 ARG A CA 1
ATOM 1092 C C . ARG A 1 133 ? -5.842 -5.486 -3.633 1.00 69.25 133 ARG A C 1
ATOM 1094 O O . ARG A 1 133 ? -4.694 -5.861 -3.392 1.00 69.25 133 ARG A O 1
ATOM 1101 N N . ILE A 1 134 ? -6.709 -5.195 -2.675 1.00 66.25 134 ILE A N 1
ATOM 1102 C CA . ILE A 1 134 ? -6.414 -5.283 -1.248 1.00 66.25 134 ILE A CA 1
ATOM 1103 C C . ILE A 1 134 ? -7.464 -6.155 -0.587 1.00 66.25 134 ILE A C 1
ATOM 1105 O O . ILE A 1 134 ? -8.656 -5.923 -0.743 1.00 66.25 134 ILE A O 1
ATOM 1109 N N . ALA A 1 135 ? -7.029 -7.130 0.200 1.00 66.44 135 ALA A N 1
ATOM 1110 C CA . ALA A 1 135 ? -7.908 -7.903 1.060 1.00 66.44 135 ALA A CA 1
ATOM 1111 C C . ALA A 1 135 ? -7.765 -7.412 2.502 1.00 66.44 135 ALA A C 1
ATOM 1113 O O . ALA A 1 135 ? -6.705 -7.530 3.116 1.00 66.44 135 ALA A O 1
ATOM 1114 N N . CYS A 1 136 ? -8.841 -6.884 3.070 1.00 63.44 136 CYS A N 1
ATOM 1115 C CA . CYS A 1 136 ? -8.902 -6.504 4.475 1.00 63.44 136 CYS A CA 1
ATOM 1116 C C . CYS A 1 136 ? -9.634 -7.597 5.259 1.00 63.44 136 CYS A C 1
ATOM 1118 O O . CYS A 1 136 ? -10.719 -8.031 4.875 1.00 63.44 136 CYS A O 1
ATOM 1120 N N . LYS A 1 137 ? -9.066 -8.037 6.382 1.00 65.44 137 LYS A N 1
ATOM 1121 C CA . LYS A 1 137 ? -9.698 -8.983 7.304 1.00 65.44 137 LYS A CA 1
ATOM 1122 C C . LYS A 1 137 ? -9.641 -8.445 8.724 1.00 65.44 137 LYS A C 1
ATOM 1124 O O . LYS A 1 137 ? -8.623 -7.931 9.177 1.00 65.44 137 LYS A O 1
ATOM 1129 N N . PHE A 1 138 ? -10.722 -8.634 9.463 1.00 64.00 138 PHE A N 1
ATOM 1130 C CA . PHE A 1 138 ? -10.733 -8.400 10.900 1.00 64.00 138 PHE A CA 1
ATOM 1131 C C . PHE A 1 138 ? -10.764 -9.732 11.652 1.00 64.00 138 PHE A C 1
ATOM 1133 O O . PHE A 1 138 ? -11.476 -10.660 11.261 1.00 64.00 138 PHE A O 1
ATOM 1140 N N . PRO A 1 139 ? -10.004 -9.874 12.746 1.00 54.44 139 PRO A N 1
ATOM 1141 C CA . PRO A 1 139 ? -10.260 -10.915 13.711 1.00 54.44 139 PRO A CA 1
ATOM 1142 C C . PRO A 1 139 ? -11.515 -10.533 14.501 1.00 54.44 139 PRO A C 1
ATOM 1144 O O . PRO A 1 139 ? -11.504 -9.607 15.308 1.00 54.44 139 PRO A O 1
ATOM 1147 N N . ILE A 1 140 ? -12.580 -11.310 14.302 1.00 49.62 140 ILE A N 1
ATOM 1148 C CA . ILE A 1 140 ? -13.877 -11.206 14.997 1.00 49.62 140 ILE A CA 1
ATOM 1149 C C . ILE A 1 140 ? -13.709 -11.329 16.530 1.00 49.62 140 ILE A C 1
ATOM 1151 O O . ILE A 1 140 ? -14.564 -10.902 17.304 1.00 49.62 140 ILE A O 1
ATOM 1155 N N . ARG A 1 141 ? -12.585 -11.891 17.004 1.00 46.06 141 ARG A N 1
ATOM 1156 C CA . ARG A 1 141 ? -12.226 -11.993 18.424 1.00 46.06 141 ARG A CA 1
ATOM 1157 C C . ARG A 1 141 ? -10.747 -12.365 18.560 1.00 46.06 141 ARG A C 1
ATOM 1159 O O . ARG A 1 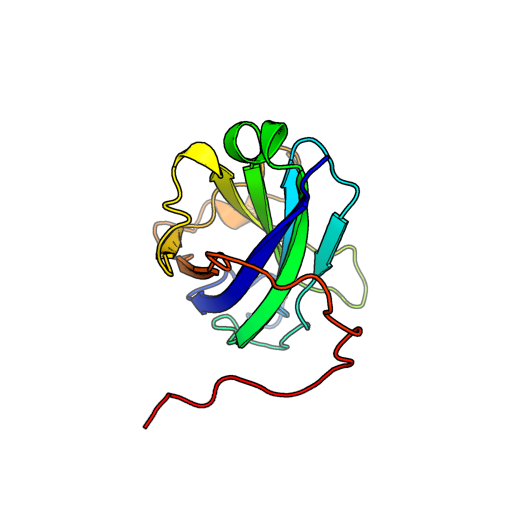141 ? -10.358 -13.438 18.110 1.00 46.06 141 ARG A O 1
ATOM 1166 N N . MET A 1 142 ? -9.918 -11.532 19.189 1.00 49.78 142 MET A N 1
ATOM 1167 C CA . MET A 1 142 ? -8.560 -11.947 19.577 1.00 49.78 142 MET A CA 1
ATOM 1168 C C . MET A 1 142 ? -8.557 -12.460 21.031 1.00 49.78 142 MET A C 1
ATOM 1170 O O . MET A 1 142 ? -8.953 -11.711 21.928 1.00 49.78 142 MET A O 1
ATOM 1174 N N . PRO A 1 143 ? -8.131 -13.710 21.313 1.00 42.12 143 PRO A N 1
ATOM 1175 C CA . PRO A 1 143 ? -7.805 -14.128 22.674 1.00 42.12 143 PRO A CA 1
ATOM 1176 C C . PRO A 1 143 ? -6.591 -13.338 23.193 1.00 42.12 143 PRO A C 1
ATOM 1178 O O . PRO A 1 143 ? -5.731 -12.920 22.423 1.00 42.12 143 PRO A O 1
ATOM 1181 N N . ARG A 1 144 ? -6.526 -13.121 24.513 1.00 43.53 144 ARG A N 1
ATOM 1182 C CA . ARG A 1 144 ? -5.613 -12.188 25.214 1.00 43.53 144 ARG A CA 1
ATOM 1183 C C . ARG A 1 144 ? -4.103 -12.475 25.083 1.00 43.53 144 ARG A C 1
ATOM 1185 O O . ARG A 1 144 ? -3.310 -11.794 25.721 1.00 43.53 144 ARG A O 1
ATOM 1192 N N . THR A 1 145 ? -3.686 -13.449 24.286 1.00 42.44 145 THR A N 1
ATOM 1193 C CA . THR A 1 145 ? -2.292 -13.894 24.191 1.00 42.44 145 THR A CA 1
ATOM 1194 C C . THR A 1 145 ? -1.912 -14.104 22.732 1.00 42.44 145 THR A C 1
ATOM 1196 O O . THR A 1 145 ? -2.057 -15.203 22.203 1.00 42.44 145 THR A O 1
ATOM 1199 N N . PHE A 1 146 ? -1.417 -13.053 22.081 1.00 48.41 146 PHE A N 1
ATOM 1200 C CA . PHE A 1 146 ? -0.615 -13.201 20.871 1.00 48.41 146 PHE A CA 1
ATOM 1201 C C . PHE A 1 146 ? 0.810 -12.776 21.203 1.00 48.41 146 PHE A C 1
ATOM 1203 O O . PHE A 1 146 ? 1.127 -11.593 21.309 1.00 48.41 146 PHE A O 1
ATOM 1210 N N . THR A 1 147 ? 1.657 -13.777 21.426 1.00 36.19 147 THR A N 1
ATOM 1211 C CA . THR A 1 147 ? 3.106 -13.627 21.352 1.00 36.19 147 THR A CA 1
ATOM 1212 C C . THR A 1 147 ? 3.434 -13.203 19.926 1.00 36.19 147 THR A C 1
ATOM 1214 O O . THR A 1 147 ? 2.896 -13.768 18.976 1.00 36.19 147 THR A O 1
ATOM 1217 N N . VAL A 1 148 ? 4.274 -12.182 19.789 1.00 37.62 148 VAL A N 1
ATOM 1218 C CA . VAL A 1 148 ? 4.789 -11.658 18.521 1.00 37.62 148 VAL A CA 1
ATOM 1219 C C . VAL A 1 148 ? 5.227 -12.822 17.624 1.00 37.62 148 VAL A C 1
ATOM 1221 O O . VAL A 1 148 ? 6.242 -13.463 17.891 1.00 37.62 148 VAL A O 1
ATOM 1224 N N . PHE A 1 149 ? 4.452 -13.122 16.579 1.00 38.66 149 PHE A N 1
ATOM 1225 C CA . PHE A 1 149 ? 4.880 -14.064 15.552 1.00 38.66 149 PHE A CA 1
ATOM 1226 C C . PHE A 1 149 ? 5.821 -13.320 14.619 1.00 38.66 149 PHE A C 1
ATOM 1228 O O . PHE A 1 149 ? 5.411 -12.522 13.778 1.00 38.66 149 PHE A O 1
ATOM 1235 N N . ASN A 1 150 ? 7.104 -13.558 14.860 1.00 29.27 150 ASN A N 1
ATOM 1236 C CA . ASN A 1 150 ? 8.183 -13.170 13.983 1.00 29.27 150 ASN A CA 1
ATOM 1237 C C . ASN A 1 150 ? 8.014 -13.892 12.635 1.00 29.27 150 ASN A C 1
ATOM 1239 O O . ASN A 1 150 ? 7.628 -15.057 12.588 1.00 29.27 150 ASN A O 1
ATOM 1243 N N . GLU A 1 151 ? 8.265 -13.131 11.579 1.00 48.00 151 GLU A N 1
ATOM 1244 C CA . GLU A 1 151 ? 8.266 -13.419 10.147 1.00 48.00 151 GLU A CA 1
ATOM 1245 C C . GLU A 1 151 ? 8.102 -14.881 9.662 1.00 48.00 151 GLU A C 1
ATOM 1247 O O . GLU A 1 151 ? 8.835 -15.791 10.044 1.00 48.00 151 GLU A O 1
ATOM 1252 N N . LYS A 1 152 ? 7.289 -15.005 8.598 1.00 35.28 152 LYS A N 1
ATOM 1253 C CA . LYS A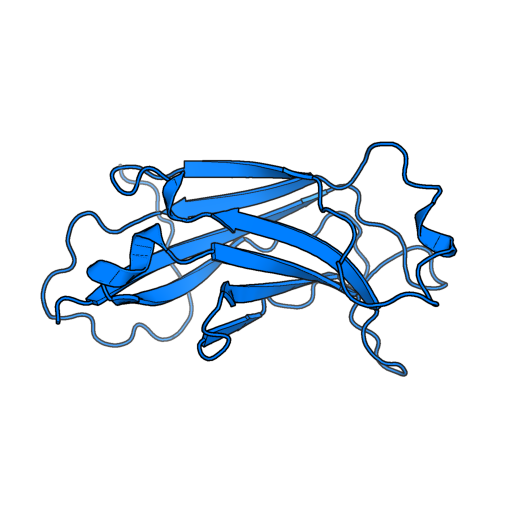 1 152 ? 7.189 -16.105 7.611 1.00 35.28 152 LYS A CA 1
ATOM 1254 C C . LYS A 1 152 ? 6.176 -17.214 7.941 1.00 35.28 152 LYS A C 1
ATOM 1256 O O . LYS A 1 152 ? 6.402 -18.065 8.789 1.00 35.28 152 LYS A O 1
ATOM 1261 N N . LYS A 1 153 ? 5.156 -17.274 7.071 1.00 39.81 153 LYS A N 1
ATOM 1262 C CA . LYS A 1 153 ? 4.045 -18.241 6.948 1.00 39.81 153 LYS A CA 1
ATOM 1263 C C . LYS A 1 153 ? 2.818 -17.916 7.805 1.00 39.81 153 LYS A C 1
ATOM 1265 O O . LYS A 1 153 ? 2.866 -18.025 9.020 1.00 39.81 153 LYS A O 1
ATOM 1270 N N . LEU A 1 154 ? 1.686 -17.660 7.142 1.00 36.94 154 LEU A N 1
ATOM 1271 C CA . LEU A 1 154 ? 0.590 -18.638 7.049 1.00 36.94 154 LEU A CA 1
ATOM 1272 C C . LEU A 1 154 ? -0.623 -18.047 6.304 1.00 36.94 154 LEU A C 1
ATOM 1274 O O . LEU A 1 154 ? -1.395 -17.275 6.859 1.00 36.94 154 LEU A O 1
ATOM 1278 N N . TYR A 1 155 ? -0.837 -18.515 5.077 1.00 31.12 155 TYR A N 1
ATOM 1279 C CA . TYR A 1 155 ? -2.161 -18.961 4.651 1.00 31.12 155 TYR A CA 1
ATOM 1280 C C . TYR A 1 155 ? -1.997 -20.451 4.337 1.00 31.12 155 TYR A C 1
ATOM 1282 O O . TYR A 1 155 ? -1.348 -20.815 3.360 1.00 31.12 155 TYR A O 1
ATOM 1290 N N . GLN A 1 156 ? -2.498 -21.319 5.213 1.00 31.75 156 GLN A N 1
ATOM 1291 C CA . GLN A 1 156 ? -2.903 -22.661 4.803 1.00 31.75 156 GLN A CA 1
ATOM 1292 C C . GLN A 1 156 ? -4.431 -22.631 4.717 1.00 31.75 156 GLN A C 1
ATOM 1294 O O . GLN A 1 156 ? -5.058 -22.186 5.683 1.00 31.75 156 GLN A O 1
ATOM 1299 N N . PRO A 1 157 ? -5.040 -23.017 3.581 1.00 28.14 157 PRO A N 1
ATOM 1300 C CA . PRO A 1 157 ? -6.487 -23.157 3.519 1.00 28.14 157 PRO A CA 1
ATOM 1301 C C . PRO A 1 157 ? -6.922 -24.278 4.474 1.00 28.14 157 PRO A C 1
ATOM 1303 O O . PRO A 1 157 ? -6.234 -25.294 4.599 1.00 28.14 157 PRO A O 1
ATOM 1306 N N . CYS A 1 158 ? -8.031 -24.055 5.183 1.00 28.17 158 CYS A N 1
ATOM 1307 C CA . CYS A 1 158 ? -8.662 -25.077 6.019 1.00 28.17 158 CYS A CA 1
ATOM 1308 C C . CYS A 1 158 ? -9.053 -26.312 5.181 1.00 28.17 158 CYS A C 1
ATOM 1310 O O . CYS A 1 158 ? -9.272 -26.154 3.977 1.00 28.17 158 CYS A O 1
ATOM 1312 N N . PRO A 1 159 ? -9.118 -27.501 5.813 1.00 39.62 159 PRO A N 1
ATOM 1313 C CA . PRO A 1 159 ? -9.386 -28.775 5.143 1.00 39.62 159 PRO A CA 1
ATOM 1314 C C . PRO A 1 159 ? -10.738 -28.825 4.430 1.00 39.62 159 PRO A C 1
ATOM 1316 O O . PRO A 1 159 ? -11.689 -28.160 4.907 1.00 39.62 159 PRO A O 1
#

Radius of gyration: 16.72 Å; Cα contacts (8 Å, |Δi|>4): 308; chains: 1; bounding box: 37×49×47 Å

Nearest PDB structures (foldseek):
  8c5h-assembly1_S  TM=9.337E-01  e=5.881E-12  Rattus norvegicus
  5h4y-assembly1_A  TM=9.059E-01  e=2.874E-11  Homo sapiens
  5kj8-assembly1_E  TM=9.038E-01  e=3.638E-10  Rattus norvegicus
  5cci-assembly1_F-2  TM=9.261E-01  e=1.517E-09  Rattus norvegicus
  5cch-assembly1_F-2  TM=9.044E-01  e=1.165E-09  Rattus norvegicus

InterPro domains:
  IPR000008 C2 domain [PF00168] 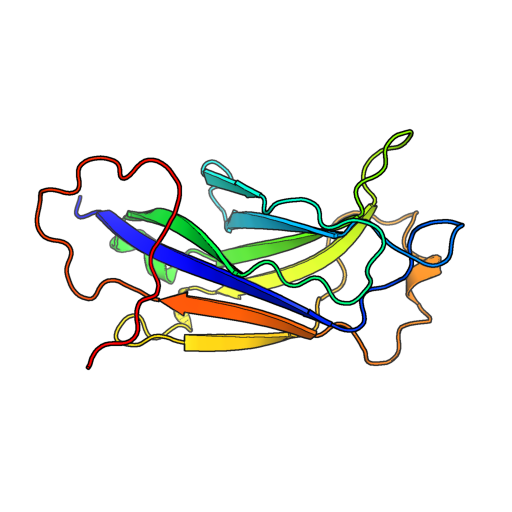(6-102)
  IPR000008 C2 domain [PR00360] (21-33)
  IPR000008 C2 domain [PR00360] (48-61)
  IPR000008 C2 domain [PR00360] (72-80)
  IPR000008 C2 domain [PS50004] (1-108)
  IPR000008 C2 domain [SM00239] (5-107)
  IPR001565 Synaptotagmin [PR00399] (8-21)
  IPR001565 Synaptotagmin [PR00399] (63-78)
  IPR001565 Synaptotagmin [PR00399] (83-93)
  IPR035892 C2 domain superfamily [G3DSA:2.60.40.150] (3-121)
  IPR035892 C2 domain superfamily [SSF49562] (3-107)

Solvent-accessible surface area (backbone atoms only — not comparable to full-atom values): 9544 Å² total; per-residue (Å²): 132,66,70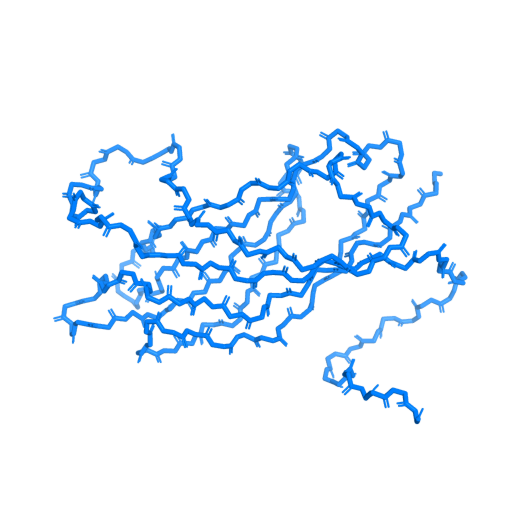,42,56,45,37,41,30,42,40,38,36,36,58,44,75,60,76,43,95,87,67,29,22,23,41,27,44,38,38,31,39,37,87,60,73,79,58,70,49,68,54,74,69,41,71,74,33,40,59,46,74,64,72,44,75,46,80,44,84,42,48,60,92,52,43,57,80,24,28,46,36,37,32,38,30,30,63,46,95,90,55,79,59,48,76,73,24,27,40,77,44,57,41,59,81,52,67,54,86,42,77,44,76,45,76,44,64,54,37,81,62,95,83,67,88,83,80,53,79,80,60,78,76,69,83,84,62,35,44,37,38,35,39,39,35,39,67,84,71,80,72,99,75,78,76,86,79,74,82,85,88,84,88,74,83,81,133

Foldseek 3Di:
DDKFKKKKWFFKKAQFAQPDPVRFFFKKKWKAKPPPRPDIDIFDTDPRHRIDGGRDMDIDTGDPVCQQVIKIKMWMWTDDPVDPIDTRFIDIHRSNPDDQVAWDKDWDAGHDDDDDPDPCPVVVVDDDGIITIMIIYTDPDDDPDDDDDPDDDDDDPDD